Protein AF-A0A969X5Q4-F1 (afdb_monomer)

Structure (mmCIF, N/CA/C/O backbone):
data_AF-A0A969X5Q4-F1
#
_entry.id   AF-A0A969X5Q4-F1
#
loop_
_atom_site.group_PDB
_atom_site.id
_atom_site.type_symbol
_atom_site.label_atom_id
_atom_site.label_alt_id
_atom_site.label_comp_id
_atom_site.label_asym_id
_atom_site.label_entity_id
_atom_site.label_seq_id
_atom_site.pdbx_PDB_ins_code
_atom_site.Cartn_x
_atom_site.Cartn_y
_atom_site.Cartn_z
_atom_site.occupancy
_atom_site.B_iso_or_equiv
_atom_site.auth_seq_id
_atom_site.auth_comp_id
_atom_site.auth_asym_id
_atom_site.auth_atom_id
_atom_site.pdbx_PDB_model_num
ATOM 1 N N . THR A 1 1 ? 30.620 7.181 -37.098 1.00 57.09 1 THR A N 1
ATOM 2 C CA . THR A 1 1 ? 29.909 5.897 -37.282 1.00 57.09 1 THR A CA 1
ATOM 3 C C . THR A 1 1 ? 28.513 6.021 -36.707 1.00 57.09 1 THR A C 1
ATOM 5 O O . THR A 1 1 ? 28.354 5.992 -35.496 1.00 57.09 1 THR A O 1
ATOM 8 N N . GLU A 1 2 ? 27.492 6.183 -37.552 1.00 66.06 2 GLU A N 1
ATOM 9 C CA . GLU A 1 2 ? 26.087 6.276 -37.098 1.00 66.06 2 GLU A CA 1
ATOM 10 C C . GLU A 1 2 ? 25.609 5.022 -36.347 1.00 66.06 2 GLU A C 1
ATOM 12 O O . GLU A 1 2 ? 24.744 5.099 -35.482 1.00 66.06 2 GLU A O 1
ATOM 17 N N . ARG A 1 3 ? 26.259 3.879 -36.593 1.00 69.06 3 ARG A N 1
ATOM 18 C CA . ARG A 1 3 ? 26.031 2.618 -35.879 1.00 69.06 3 ARG A CA 1
ATOM 19 C C . ARG A 1 3 ? 26.363 2.677 -34.378 1.00 69.06 3 ARG A C 1
ATOM 21 O O . ARG A 1 3 ? 25.686 2.007 -33.613 1.00 69.06 3 ARG A O 1
ATOM 28 N N . LEU A 1 4 ? 27.362 3.467 -33.962 1.00 60.00 4 LEU A N 1
ATOM 29 C CA . LEU A 1 4 ? 27.702 3.637 -32.537 1.00 60.00 4 LEU A CA 1
ATOM 30 C C . LEU A 1 4 ? 26.653 4.486 -31.814 1.00 60.00 4 LEU A C 1
ATOM 32 O O . LEU A 1 4 ? 26.165 4.076 -30.773 1.00 60.00 4 LEU A O 1
ATOM 36 N N . LYS A 1 5 ? 26.206 5.587 -32.433 1.00 62.38 5 LYS A N 1
ATOM 37 C CA . LYS A 1 5 ? 25.135 6.426 -31.876 1.00 62.38 5 LYS A CA 1
ATOM 38 C C . LYS A 1 5 ? 23.815 5.671 -31.708 1.00 62.38 5 LYS A C 1
ATOM 40 O O . LYS A 1 5 ? 23.111 5.914 -30.739 1.00 62.38 5 LYS A O 1
ATOM 45 N N . LYS A 1 6 ? 23.494 4.756 -32.631 1.00 64.62 6 LYS A N 1
ATOM 46 C CA . LYS A 1 6 ? 22.288 3.920 -32.548 1.00 64.62 6 LYS A CA 1
ATOM 47 C C . LYS A 1 6 ? 22.355 2.907 -31.392 1.00 64.62 6 LYS A C 1
ATOM 49 O O . LYS A 1 6 ? 21.377 2.748 -30.674 1.00 64.62 6 LYS A O 1
ATOM 54 N N . LEU A 1 7 ? 23.516 2.282 -31.183 1.00 56.06 7 LEU A N 1
ATOM 55 C CA . LEU A 1 7 ? 23.743 1.355 -30.065 1.00 56.06 7 LEU A CA 1
ATOM 56 C C . LEU A 1 7 ? 23.747 2.075 -28.707 1.00 56.06 7 LEU A C 1
ATOM 58 O O . LEU A 1 7 ? 23.187 1.564 -27.744 1.00 56.06 7 LEU A O 1
ATOM 62 N N . GLU A 1 8 ? 24.317 3.279 -28.639 1.00 54.38 8 GLU A N 1
ATOM 63 C CA . GLU A 1 8 ? 24.304 4.113 -27.429 1.00 54.38 8 GLU A CA 1
ATOM 64 C C . GLU A 1 8 ? 22.894 4.626 -27.105 1.00 54.38 8 GLU A C 1
ATOM 66 O O . GLU A 1 8 ? 22.495 4.614 -25.945 1.00 54.38 8 GLU A O 1
ATOM 71 N N . SER A 1 9 ? 22.100 5.018 -28.111 1.00 54.84 9 SER A N 1
ATOM 72 C CA . SER A 1 9 ? 20.710 5.435 -27.882 1.00 54.84 9 SER A CA 1
ATOM 73 C C . SER A 1 9 ? 19.819 4.294 -27.396 1.00 54.84 9 SER A C 1
ATOM 75 O O . SER A 1 9 ? 18.927 4.546 -26.598 1.00 54.84 9 SER A O 1
ATOM 77 N N . GLU A 1 10 ? 20.078 3.061 -27.845 1.00 50.91 10 GLU A N 1
ATOM 78 C CA . GLU A 1 10 ? 19.355 1.864 -27.399 1.00 50.91 10 GLU A CA 1
ATOM 79 C C . GLU A 1 10 ? 19.778 1.451 -25.970 1.00 50.91 10 GLU A C 1
ATOM 81 O O . GLU A 1 10 ? 18.922 1.094 -25.168 1.00 50.91 10 GLU A O 1
ATOM 86 N N . GLN A 1 11 ? 21.059 1.598 -25.594 1.00 46.84 11 GLN A N 1
ATOM 87 C CA . GLN A 1 11 ? 21.549 1.326 -24.228 1.00 46.84 11 GLN A CA 1
ATOM 88 C C . GLN A 1 11 ? 21.150 2.382 -23.187 1.00 46.84 11 GLN A C 1
ATOM 90 O O . GLN A 1 11 ? 20.944 2.038 -22.028 1.00 46.84 11 GLN A O 1
ATOM 95 N N . ILE A 1 12 ? 21.026 3.657 -23.569 1.00 49.16 12 ILE A N 1
ATOM 96 C CA . ILE A 1 12 ? 20.570 4.722 -22.655 1.00 49.16 12 ILE A CA 1
ATOM 97 C C . ILE A 1 12 ? 19.074 4.563 -22.335 1.00 49.16 12 ILE A C 1
ATOM 99 O O . ILE A 1 12 ? 18.641 4.918 -21.242 1.00 49.16 12 ILE A O 1
ATOM 103 N N . THR A 1 13 ? 18.286 3.997 -23.255 1.00 49.31 13 THR A N 1
ATOM 104 C CA . THR A 1 13 ? 16.868 3.678 -23.015 1.00 49.31 13 THR A CA 1
ATOM 105 C C . THR A 1 13 ? 16.642 2.383 -22.234 1.00 49.31 13 THR A C 1
ATOM 107 O O . THR A 1 13 ? 15.557 2.208 -21.691 1.00 49.31 13 THR A O 1
ATOM 110 N N . ASP A 1 14 ? 17.649 1.510 -22.159 1.00 47.47 14 ASP A N 1
ATOM 111 C CA . ASP A 1 14 ? 17.600 0.188 -21.511 1.00 47.47 14 ASP A CA 1
ATOM 112 C C . ASP A 1 14 ? 18.325 0.176 -20.149 1.00 47.47 14 ASP A C 1
ATOM 114 O O . ASP A 1 14 ? 18.721 -0.863 -19.620 1.00 47.47 14 ASP A O 1
ATOM 118 N N . GLY A 1 15 ? 18.533 1.359 -19.560 1.00 54.97 15 GLY A N 1
ATOM 119 C CA . GLY A 1 15 ? 18.883 1.467 -18.150 1.00 54.97 15 GLY A CA 1
ATOM 120 C C . GLY A 1 15 ? 17.702 0.955 -17.341 1.00 54.97 15 GLY A C 1
ATOM 121 O O . GLY A 1 15 ? 16.731 1.688 -17.185 1.00 54.97 15 GLY A O 1
ATOM 122 N N . GLN A 1 16 ? 17.772 -0.306 -16.902 1.00 66.56 16 GLN A N 1
ATOM 123 C CA . GLN A 1 16 ? 16.728 -1.014 -16.156 1.00 66.56 16 GLN A CA 1
ATOM 124 C C . GLN A 1 16 ? 16.107 -0.074 -15.120 1.00 66.56 16 GLN A C 1
ATOM 126 O O . GLN A 1 16 ? 16.723 0.213 -14.089 1.00 66.56 16 GLN A O 1
ATOM 131 N N . ARG A 1 17 ? 14.923 0.471 -15.421 1.00 84.50 17 ARG A N 1
ATOM 132 C CA . ARG A 1 17 ? 14.296 1.465 -14.550 1.00 84.50 17 ARG A CA 1
ATOM 133 C C . ARG A 1 17 ? 13.939 0.748 -13.263 1.00 84.50 17 ARG A C 1
ATOM 135 O O . ARG A 1 17 ? 13.237 -0.260 -13.293 1.00 84.50 17 ARG A O 1
ATOM 142 N N . LYS A 1 18 ? 14.467 1.228 -12.146 1.00 92.44 18 LYS A N 1
ATOM 143 C CA . LYS A 1 18 ? 14.248 0.635 -10.827 1.00 92.44 18 LYS A CA 1
ATOM 144 C C . LYS A 1 18 ? 13.326 1.519 -10.019 1.00 92.44 18 LYS A C 1
ATOM 146 O O . LYS A 1 18 ? 13.340 2.737 -10.183 1.00 92.44 18 LYS A O 1
ATOM 151 N N . ILE A 1 19 ? 12.553 0.904 -9.137 1.00 93.81 19 ILE A N 1
ATOM 152 C CA . ILE A 1 19 ? 11.843 1.632 -8.093 1.00 93.81 19 ILE A CA 1
ATOM 153 C C . ILE A 1 19 ? 12.912 2.255 -7.190 1.00 93.81 19 ILE A C 1
ATOM 155 O O . ILE A 1 19 ? 13.746 1.551 -6.631 1.00 93.81 19 ILE A O 1
ATOM 159 N N . GLN A 1 20 ? 12.935 3.576 -7.110 1.00 94.12 20 GLN A N 1
ATOM 160 C CA . GLN A 1 20 ? 13.849 4.353 -6.274 1.00 94.12 20 GLN A CA 1
ATOM 161 C C . GLN A 1 20 ? 13.169 4.819 -4.991 1.00 94.12 20 GLN A C 1
ATOM 163 O O . GLN A 1 20 ? 13.845 5.048 -3.996 1.00 94.12 20 GLN A O 1
ATOM 168 N N . GLU A 1 21 ? 11.848 4.985 -5.034 1.00 94.75 21 GLU A N 1
ATOM 169 C CA . GLU A 1 21 ? 11.068 5.514 -3.925 1.00 94.75 21 GLU A CA 1
ATOM 170 C C . GLU A 1 21 ? 9.646 4.960 -3.965 1.00 94.75 21 GLU A C 1
ATOM 172 O O . GLU A 1 21 ? 9.047 4.806 -5.038 1.00 94.75 21 GLU A O 1
ATOM 177 N N . ILE A 1 22 ? 9.080 4.732 -2.782 1.00 96.31 22 ILE A N 1
ATOM 178 C CA . ILE A 1 22 ? 7.672 4.384 -2.617 1.00 96.31 22 ILE A CA 1
ATOM 179 C C . ILE A 1 22 ? 6.941 5.495 -1.875 1.00 96.31 22 ILE A C 1
ATOM 181 O O . ILE A 1 22 ? 7.179 5.779 -0.701 1.00 96.31 22 ILE A O 1
ATOM 185 N N . LYS A 1 23 ? 5.977 6.102 -2.562 1.00 97.50 23 LYS A N 1
ATOM 186 C CA . LYS A 1 23 ? 5.101 7.129 -2.015 1.00 97.50 23 LYS A CA 1
ATOM 187 C C . LYS A 1 23 ? 3.772 6.515 -1.591 1.00 97.50 23 LYS A C 1
ATOM 189 O O . LYS A 1 23 ? 3.097 5.856 -2.378 1.00 97.50 23 LYS A O 1
ATOM 194 N N . ILE A 1 24 ? 3.371 6.787 -0.353 1.00 97.69 24 ILE A N 1
ATOM 195 C CA . ILE A 1 24 ? 2.094 6.333 0.209 1.00 97.69 24 ILE A CA 1
ATOM 196 C C . ILE A 1 24 ? 1.202 7.544 0.480 1.00 97.69 24 ILE A C 1
ATOM 198 O O . ILE A 1 24 ? 1.548 8.419 1.289 1.00 97.69 24 ILE A O 1
ATOM 202 N 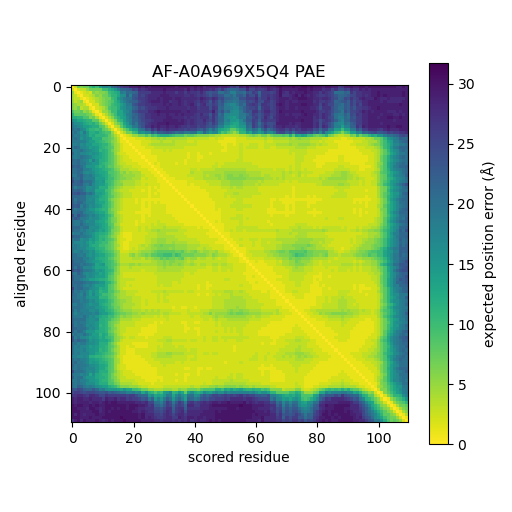N . GLU A 1 25 ? 0.056 7.561 -0.192 1.00 97.62 25 GLU A N 1
ATOM 203 C CA . GLU A 1 25 ? -1.031 8.522 -0.033 1.00 97.62 25 GLU A CA 1
ATOM 204 C C . GLU A 1 25 ? -2.226 7.794 0.590 1.00 97.62 25 GLU A C 1
ATOM 206 O O . GLU A 1 25 ? -2.752 6.835 0.021 1.00 97.62 25 GLU A O 1
ATOM 211 N N . LEU A 1 26 ? -2.611 8.214 1.796 1.00 97.44 26 LEU A N 1
ATOM 212 C CA . LEU A 1 26 ? -3.708 7.607 2.541 1.00 97.44 26 LEU A CA 1
ATOM 213 C C . LEU A 1 26 ? -4.947 8.493 2.463 1.00 97.44 26 LEU A C 1
ATOM 215 O O . LEU A 1 26 ? -4.880 9.695 2.703 1.00 97.44 26 LEU A O 1
ATOM 219 N N . GLU A 1 27 ? -6.081 7.868 2.183 1.00 97.25 27 GLU A N 1
ATOM 220 C CA . GLU A 1 27 ? -7.407 8.447 2.336 1.00 97.25 27 GLU A CA 1
ATOM 221 C C . GLU A 1 27 ? -8.048 7.826 3.580 1.00 97.25 27 GLU A C 1
ATOM 223 O O . GLU A 1 27 ? -8.397 6.642 3.601 1.00 97.25 27 GLU A O 1
ATOM 228 N N . THR A 1 28 ? -8.135 8.609 4.654 1.00 95.19 28 THR A N 1
ATOM 229 C CA . THR A 1 28 ? -8.636 8.157 5.955 1.00 95.19 28 THR A CA 1
ATOM 230 C C . THR A 1 28 ? -9.264 9.306 6.736 1.00 95.19 28 THR A C 1
ATOM 232 O O . THR A 1 28 ? -8.841 10.454 6.617 1.00 95.19 28 THR A O 1
ATOM 235 N N . GLU A 1 29 ? -10.258 8.988 7.564 1.00 94.25 29 GLU A N 1
ATOM 236 C CA . GLU A 1 29 ? -10.857 9.916 8.536 1.00 94.25 29 GLU A CA 1
ATOM 237 C C . GLU A 1 29 ? -10.199 9.808 9.927 1.00 94.25 29 GLU A C 1
ATOM 239 O O . GLU A 1 29 ? -10.590 10.488 10.878 1.00 94.25 29 GLU A O 1
ATOM 244 N N . GLU A 1 30 ? -9.201 8.933 10.069 1.00 94.25 30 GLU A N 1
ATOM 245 C CA . GLU A 1 30 ? -8.512 8.692 11.332 1.00 94.25 30 GLU A CA 1
ATOM 246 C C . 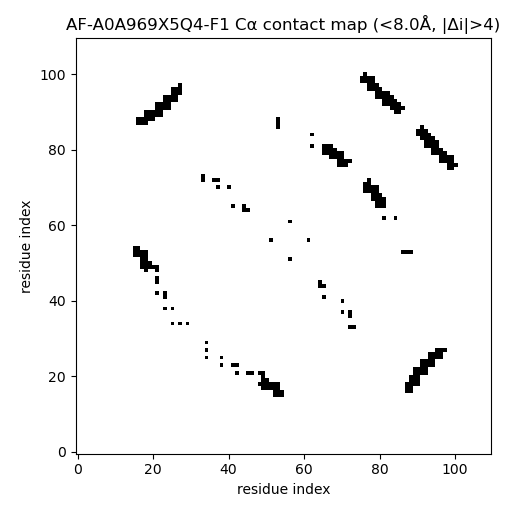GLU A 1 30 ? -7.618 9.857 11.768 1.00 94.25 30 GLU A C 1
ATOM 248 O O . GLU A 1 30 ? -7.191 10.712 10.994 1.00 94.25 30 GLU A O 1
ATOM 253 N N . ARG A 1 31 ? -7.292 9.880 13.064 1.00 94.38 31 ARG A N 1
ATOM 254 C CA . ARG A 1 31 ? -6.420 10.916 13.635 1.00 94.38 31 ARG A CA 1
ATOM 255 C C . ARG A 1 31 ? -4.991 10.804 13.069 1.00 94.38 31 ARG A C 1
ATOM 257 O O . ARG A 1 31 ? -4.513 9.680 12.910 1.00 94.38 31 ARG A O 1
ATOM 264 N N . PRO A 1 32 ? -4.238 11.916 12.933 1.00 94.94 32 PRO A N 1
ATOM 265 C CA . PRO A 1 32 ? -2.900 11.914 12.321 1.00 94.94 32 PRO A CA 1
ATOM 266 C C . PRO A 1 32 ? -1.898 10.918 12.928 1.00 94.94 32 PRO A C 1
ATOM 268 O O . PRO A 1 32 ? -1.041 10.384 12.233 1.00 94.94 32 PRO A O 1
ATOM 271 N N . PHE A 1 33 ? -1.997 10.642 14.232 1.00 94.12 33 PHE A N 1
ATOM 272 C CA . PHE A 1 33 ? -1.146 9.647 14.892 1.00 94.12 33 PHE A CA 1
ATOM 273 C C . PHE A 1 33 ? -1.419 8.215 14.400 1.00 94.12 33 PHE A C 1
ATOM 275 O O . PHE A 1 33 ? -0.486 7.451 14.169 1.00 94.12 33 PHE A O 1
ATOM 282 N N . ILE A 1 34 ? -2.692 7.868 14.199 1.00 95.50 34 ILE A N 1
ATOM 283 C CA . ILE A 1 34 ? -3.102 6.568 13.657 1.00 95.50 34 ILE A CA 1
ATOM 284 C C . ILE A 1 34 ? -2.706 6.473 12.184 1.00 95.50 34 ILE A C 1
ATOM 286 O O . ILE A 1 34 ? -2.131 5.469 11.776 1.00 95.50 34 ILE A O 1
ATOM 290 N N . GLU A 1 35 ? -2.949 7.533 11.409 1.00 96.12 35 GLU A N 1
ATOM 291 C CA . GLU A 1 35 ? -2.523 7.626 10.009 1.00 96.12 35 GLU A CA 1
ATOM 292 C C . GLU A 1 35 ? -1.017 7.364 9.863 1.00 96.12 35 GLU A C 1
ATOM 294 O O . GLU A 1 35 ? -0.610 6.550 9.034 1.00 96.12 35 GLU A O 1
ATOM 299 N N . LEU A 1 36 ? -0.187 7.983 10.711 1.00 96.56 36 LEU A N 1
ATOM 300 C CA . LEU A 1 36 ? 1.257 7.761 10.716 1.00 96.56 36 LEU A CA 1
ATOM 301 C C . LEU A 1 36 ? 1.617 6.299 11.016 1.00 96.56 36 LEU A C 1
ATOM 303 O O . LEU A 1 36 ? 2.459 5.733 10.321 1.00 96.56 36 LEU A O 1
ATOM 307 N N . GLY A 1 37 ? 0.973 5.679 12.009 1.00 97.00 37 GLY A N 1
ATOM 308 C CA . GLY A 1 37 ? 1.204 4.271 12.345 1.00 97.00 37 GLY A CA 1
ATOM 309 C C . GLY A 1 37 ? 0.810 3.318 11.212 1.00 97.00 37 GLY A C 1
ATOM 310 O O . GLY A 1 37 ? 1.525 2.360 10.922 1.00 97.00 37 GLY A O 1
ATOM 311 N N . ILE A 1 38 ? -0.289 3.606 10.512 1.00 97.19 38 ILE A N 1
ATOM 312 C CA . ILE A 1 38 ? -0.708 2.850 9.324 1.00 97.19 38 ILE A CA 1
ATOM 313 C C . ILE A 1 38 ? 0.310 3.031 8.198 1.00 97.19 38 ILE A C 1
ATOM 315 O O . ILE A 1 38 ? 0.738 2.049 7.592 1.00 97.19 38 ILE A O 1
ATOM 319 N N . LYS A 1 39 ? 0.743 4.272 7.948 1.00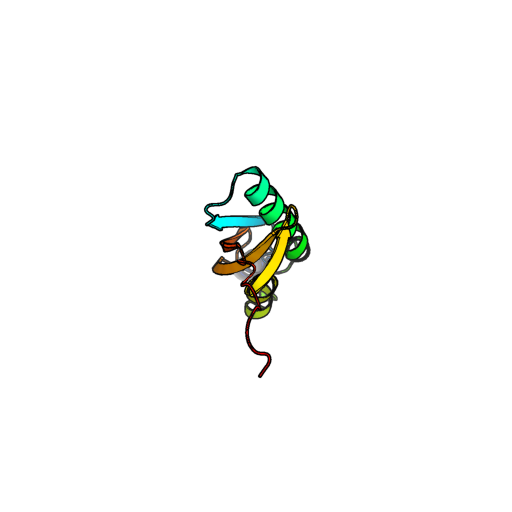 97.38 39 LYS A N 1
ATOM 320 C CA . LYS A 1 39 ? 1.735 4.586 6.919 1.00 97.38 39 LYS A CA 1
ATOM 321 C C . LYS A 1 39 ? 3.059 3.867 7.168 1.00 97.38 39 LYS A C 1
ATOM 323 O O . LYS A 1 39 ? 3.581 3.274 6.235 1.00 97.38 39 LYS A O 1
ATOM 328 N N . GLN A 1 40 ? 3.549 3.849 8.410 1.00 97.06 40 GLN A N 1
ATOM 329 C CA . GLN A 1 40 ? 4.763 3.116 8.793 1.00 97.06 40 GLN A CA 1
ATOM 330 C C . GLN A 1 40 ? 4.655 1.624 8.466 1.00 97.06 40 GLN A C 1
ATOM 332 O O . GLN A 1 40 ? 5.527 1.081 7.796 1.00 97.06 40 GLN A O 1
ATOM 337 N N . LYS A 1 41 ? 3.547 0.980 8.846 1.00 97.06 41 LYS A N 1
ATOM 338 C CA . LYS A 1 41 ? 3.323 -0.440 8.544 1.00 97.06 41 LYS A CA 1
ATOM 339 C C . LYS A 1 41 ? 3.242 -0.730 7.049 1.00 97.06 41 LYS A C 1
ATOM 341 O O . LYS A 1 41 ?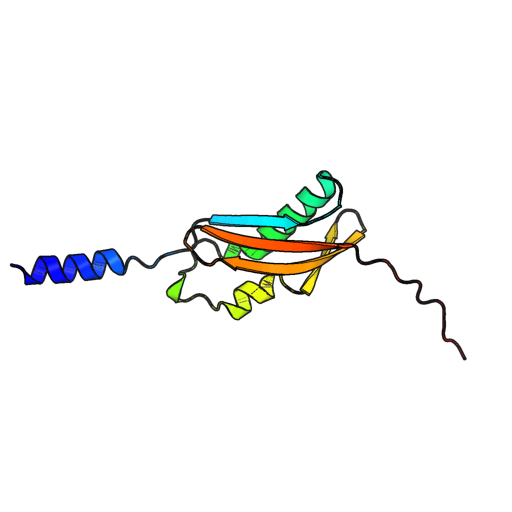 3.711 -1.770 6.600 1.00 97.06 41 LYS A O 1
ATOM 346 N N . ILE A 1 42 ? 2.629 0.160 6.269 1.00 96.94 42 ILE A N 1
ATOM 347 C CA . ILE A 1 42 ? 2.594 0.016 4.809 1.00 96.94 42 ILE A CA 1
ATOM 348 C C . ILE A 1 42 ? 4.009 0.158 4.244 1.00 96.94 42 ILE A C 1
ATOM 350 O O . ILE A 1 42 ? 4.395 -0.676 3.433 1.00 96.94 42 ILE A O 1
ATOM 354 N N . THR A 1 43 ? 4.790 1.141 4.708 1.00 96.31 43 THR A N 1
ATOM 355 C CA . THR A 1 43 ? 6.191 1.317 4.302 1.00 96.31 43 THR A CA 1
ATOM 356 C C . THR A 1 43 ? 7.002 0.047 4.542 1.00 96.31 43 THR A C 1
ATOM 358 O O . THR A 1 43 ? 7.631 -0.423 3.602 1.00 96.31 43 THR A O 1
ATOM 361 N N . GLU A 1 44 ? 6.909 -0.554 5.732 1.00 96.12 44 GLU A N 1
ATOM 362 C CA . GLU A 1 44 ? 7.572 -1.827 6.065 1.00 96.12 44 GLU A CA 1
ATOM 363 C C . GLU A 1 44 ? 7.166 -2.966 5.115 1.00 96.12 44 GLU A C 1
ATOM 365 O O . GLU A 1 44 ? 7.995 -3.767 4.708 1.00 96.12 44 GLU A O 1
ATOM 370 N N . ILE A 1 45 ? 5.891 -3.048 4.714 1.00 95.56 45 ILE A N 1
ATOM 371 C CA . ILE A 1 45 ? 5.432 -4.078 3.765 1.00 95.56 45 ILE A CA 1
ATOM 372 C C . ILE A 1 45 ? 5.991 -3.834 2.359 1.00 95.56 45 ILE A C 1
ATOM 374 O O . ILE A 1 45 ? 6.211 -4.783 1.606 1.00 95.56 45 ILE A O 1
ATOM 378 N N . THR A 1 46 ? 6.157 -2.571 1.974 1.00 94.88 46 THR A N 1
ATOM 379 C CA . THR A 1 46 ? 6.567 -2.195 0.620 1.00 94.88 46 THR A CA 1
ATOM 380 C C . THR A 1 46 ? 8.073 -2.025 0.450 1.00 94.88 46 THR A C 1
ATOM 382 O O . THR A 1 46 ? 8.511 -1.942 -0.689 1.00 94.88 46 THR A O 1
ATOM 385 N N . GLU A 1 47 ? 8.864 -1.990 1.526 1.00 93.19 47 GLU A N 1
ATOM 386 C CA . GLU A 1 47 ? 10.295 -1.642 1.480 1.00 93.19 47 GLU A CA 1
ATOM 387 C C . GLU A 1 47 ? 11.100 -2.508 0.500 1.00 93.19 47 GLU A C 1
ATOM 389 O O . GLU A 1 47 ? 11.948 -2.001 -0.227 1.00 93.19 47 GLU A O 1
ATOM 394 N N . GLU A 1 48 ? 10.770 -3.799 0.397 1.00 90.50 48 GLU A N 1
ATOM 395 C CA . GLU A 1 48 ? 11.453 -4.742 -0.497 1.00 90.50 48 GLU A CA 1
ATOM 396 C C . GLU A 1 48 ? 11.226 -4.450 -1.990 1.00 90.50 48 GLU A C 1
ATOM 398 O O . GLU A 1 48 ? 11.919 -5.000 -2.846 1.00 90.50 48 GLU A O 1
ATOM 403 N N . LEU A 1 49 ? 10.256 -3.595 -2.331 1.00 91.94 49 LEU A N 1
ATOM 404 C CA . LEU A 1 49 ? 10.038 -3.173 -3.711 1.00 91.94 49 LEU A CA 1
ATOM 405 C C . LEU A 1 49 ? 11.087 -2.148 -4.161 1.00 91.94 49 LEU A C 1
ATOM 407 O O . LEU A 1 49 ? 11.362 -2.069 -5.360 1.00 91.94 49 LEU A O 1
ATOM 411 N N . GLU A 1 50 ? 11.700 -1.388 -3.250 1.00 92.00 50 GLU A N 1
ATOM 412 C CA . GLU A 1 50 ? 12.767 -0.448 -3.605 1.00 92.00 50 GLU A CA 1
ATOM 413 C C . GLU A 1 50 ? 13.993 -1.195 -4.156 1.00 92.00 50 GLU A C 1
ATOM 415 O O . GLU A 1 50 ? 14.399 -2.252 -3.681 1.00 92.00 50 GLU A O 1
ATOM 420 N N . GLY A 1 51 ? 14.578 -0.669 -5.230 1.00 91.06 51 GLY A N 1
ATOM 421 C CA . GLY A 1 51 ? 15.651 -1.313 -5.985 1.00 91.06 51 GLY A CA 1
ATOM 422 C C . GLY A 1 51 ? 15.185 -2.383 -6.980 1.00 91.06 51 GLY A C 1
ATOM 423 O O . GLY A 1 51 ? 15.999 -2.836 -7.791 1.00 91.06 51 GLY A O 1
ATOM 424 N N . THR A 1 52 ? 13.899 -2.753 -6.980 1.00 91.56 52 THR A N 1
ATOM 425 C CA . THR A 1 52 ? 13.343 -3.715 -7.942 1.00 91.56 52 THR A CA 1
ATOM 426 C C . THR A 1 52 ? 13.225 -3.095 -9.331 1.00 91.56 52 THR A C 1
ATOM 428 O O . THR A 1 52 ? 12.825 -1.942 -9.487 1.00 91.56 52 THR A O 1
ATOM 431 N N . GLU A 1 53 ? 13.558 -3.871 -10.362 1.00 91.50 53 GLU A N 1
ATOM 432 C CA . GLU A 1 53 ? 13.397 -3.470 -11.761 1.00 91.50 53 GLU A CA 1
ATOM 433 C C . GLU A 1 53 ? 11.920 -3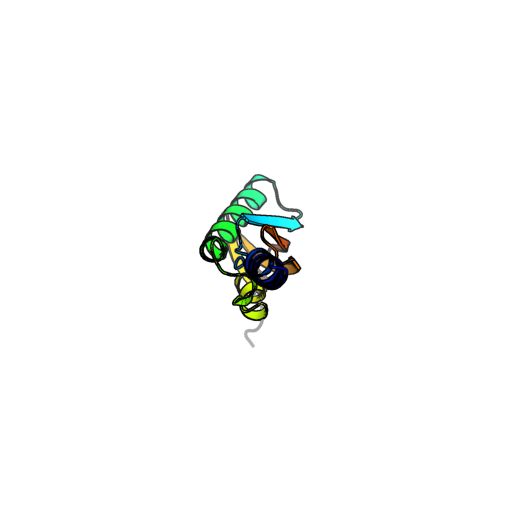.454 -12.156 1.00 91.50 53 GLU A C 1
ATOM 435 O O . GLU A 1 53 ? 11.223 -4.464 -12.060 1.00 91.50 53 GLU A O 1
ATOM 440 N N . ILE A 1 54 ? 11.460 -2.306 -12.646 1.00 90.12 54 ILE A N 1
ATOM 441 C CA . ILE A 1 54 ? 10.069 -2.053 -13.027 1.00 90.12 54 ILE A CA 1
ATOM 442 C C . ILE A 1 54 ? 9.615 -3.026 -14.115 1.00 90.12 54 ILE A C 1
ATOM 444 O O . ILE A 1 54 ? 8.516 -3.571 -14.032 1.00 90.12 54 ILE A O 1
ATOM 448 N N . ASP A 1 55 ? 10.473 -3.298 -15.099 1.00 87.62 55 ASP A N 1
ATOM 449 C CA . ASP A 1 55 ? 10.130 -4.165 -16.230 1.00 87.62 55 ASP A CA 1
ATOM 450 C C . ASP A 1 55 ? 9.974 -5.647 -15.817 1.00 87.62 55 ASP A C 1
ATOM 452 O O . ASP A 1 55 ? 9.309 -6.416 -16.510 1.00 87.62 55 ASP A O 1
ATOM 456 N N . ASN A 1 56 ? 10.519 -6.038 -14.657 1.00 86.69 56 ASN A N 1
ATOM 457 C CA . ASN A 1 56 ? 10.412 -7.386 -14.084 1.00 86.69 56 ASN A CA 1
ATOM 458 C C . ASN A 1 56 ? 9.365 -7.490 -12.960 1.00 86.69 56 ASN A C 1
ATOM 460 O O . ASN A 1 56 ? 9.152 -8.565 -12.391 1.00 86.69 56 ASN A O 1
ATOM 464 N N . LEU A 1 57 ? 8.696 -6.386 -12.627 1.00 89.38 57 LEU A N 1
ATOM 465 C CA . LEU A 1 57 ? 7.748 -6.326 -11.529 1.00 89.38 57 LEU A CA 1
ATOM 466 C C . LEU A 1 57 ? 6.445 -7.061 -11.881 1.00 89.38 57 LEU A C 1
ATOM 468 O O . LEU A 1 57 ? 5.783 -6.778 -12.885 1.00 89.38 57 LEU A O 1
ATOM 472 N N . ASN A 1 58 ? 6.000 -7.974 -11.015 1.00 90.69 58 ASN A N 1
ATOM 473 C CA . ASN A 1 58 ? 4.657 -8.533 -11.138 1.00 90.69 58 ASN A CA 1
ATOM 474 C C . ASN A 1 58 ? 3.628 -7.551 -10.567 1.00 90.69 58 ASN A C 1
ATOM 476 O O . ASN A 1 58 ? 3.357 -7.535 -9.369 1.00 90.69 58 ASN A O 1
ATOM 480 N N . HIS A 1 59 ? 3.006 -6.785 -11.458 1.00 87.38 59 HIS A N 1
ATOM 481 C CA . HIS A 1 59 ? 2.090 -5.698 -11.128 1.00 87.38 59 HIS A CA 1
ATOM 482 C C . HIS A 1 59 ? 0.903 -6.156 -10.262 1.00 87.38 59 HIS A C 1
ATOM 484 O O . HIS A 1 59 ? 0.475 -5.441 -9.356 1.00 87.38 59 HIS A O 1
ATOM 490 N N . TYR A 1 60 ? 0.383 -7.365 -10.503 1.00 90.88 60 TYR A N 1
ATOM 491 C CA . TYR A 1 60 ? -0.731 -7.909 -9.724 1.00 90.88 60 TYR A CA 1
ATOM 492 C C . TYR A 1 60 ? -0.309 -8.251 -8.293 1.00 90.88 60 TYR A C 1
ATOM 494 O O . TYR A 1 60 ? -1.037 -7.955 -7.346 1.00 90.88 60 TYR A O 1
ATOM 502 N N . LEU A 1 61 ? 0.877 -8.842 -8.122 1.00 91.62 61 LEU A N 1
ATOM 503 C CA . LEU A 1 61 ? 1.412 -9.128 -6.793 1.00 91.62 61 LEU A CA 1
ATOM 504 C C . LEU A 1 61 ? 1.741 -7.835 -6.046 1.00 91.62 61 LEU A C 1
ATOM 506 O O . LEU A 1 61 ? 1.380 -7.717 -4.882 1.00 91.62 61 LEU A O 1
ATOM 510 N N . THR A 1 62 ? 2.320 -6.842 -6.722 1.00 93.38 62 THR A N 1
ATOM 511 C CA . THR A 1 62 ? 2.591 -5.513 -6.156 1.00 93.38 62 THR A CA 1
ATOM 512 C C . THR A 1 62 ? 1.321 -4.832 -5.641 1.00 93.38 62 THR A C 1
ATOM 514 O O . THR A 1 62 ? 1.322 -4.255 -4.556 1.00 93.38 62 THR A O 1
ATOM 517 N N . TYR A 1 63 ? 0.210 -4.944 -6.372 1.00 95.06 63 TYR A N 1
ATOM 518 C CA . TYR A 1 63 ? -1.101 -4.485 -5.913 1.00 95.06 63 TYR A CA 1
ATOM 519 C C . TYR A 1 63 ? -1.589 -5.279 -4.686 1.00 95.06 63 TYR A C 1
ATOM 521 O O . TYR A 1 63 ? -1.955 -4.698 -3.661 1.00 95.06 63 TYR A O 1
ATOM 529 N N . LYS A 1 64 ? -1.534 -6.616 -4.756 1.00 95.75 64 LYS A N 1
ATOM 530 C CA . LYS A 1 64 ? -1.992 -7.518 -3.685 1.00 95.75 64 LYS A CA 1
ATOM 531 C C . LYS A 1 64 ? -1.115 -7.540 -2.437 1.00 95.75 64 LYS A C 1
ATOM 533 O O . LYS A 1 64 ? -1.549 -8.072 -1.418 1.00 95.75 64 LYS A O 1
ATOM 538 N N . LEU A 1 65 ? 0.075 -6.941 -2.473 1.00 95.00 65 LEU A N 1
ATOM 539 C CA . LEU A 1 65 ? 0.871 -6.730 -1.267 1.00 95.00 65 LEU A CA 1
ATOM 540 C C . LEU A 1 65 ? 0.111 -5.909 -0.231 1.00 95.00 65 LEU A C 1
ATOM 542 O O . LEU A 1 65 ? 0.265 -6.181 0.952 1.00 95.00 65 LEU A O 1
ATOM 546 N N . ILE A 1 66 ? -0.717 -4.957 -0.660 1.00 97.25 66 ILE A N 1
ATOM 547 C CA . ILE A 1 66 ? -1.428 -4.040 0.234 1.00 97.25 66 ILE A CA 1
ATOM 548 C C . ILE A 1 66 ? -2.936 -4.259 0.192 1.00 97.25 66 ILE A C 1
ATOM 550 O O . ILE A 1 66 ? -3.585 -4.264 1.238 1.00 97.25 66 ILE A O 1
ATOM 554 N N . ASP A 1 67 ? -3.493 -4.458 -1.000 1.00 97.88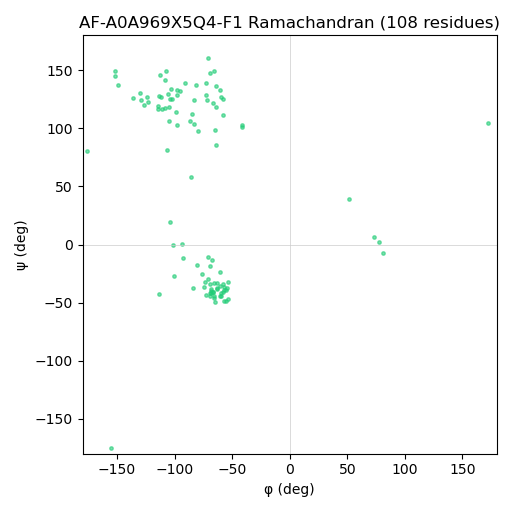 67 ASP A N 1
ATOM 555 C CA . ASP A 1 67 ? -4.936 -4.540 -1.182 1.00 97.88 67 ASP A CA 1
ATOM 556 C C . ASP A 1 67 ? -5.574 -5.686 -0.381 1.00 97.88 67 ASP A C 1
ATOM 558 O O . ASP A 1 67 ? -5.171 -6.848 -0.488 1.00 97.88 67 ASP A O 1
ATOM 562 N N . GLY A 1 68 ? -6.590 -5.354 0.416 1.00 95.50 68 GLY A N 1
ATOM 563 C CA . GLY A 1 68 ? -7.337 -6.295 1.245 1.00 95.50 68 GLY A CA 1
ATOM 564 C C . GLY A 1 68 ? -6.630 -6.719 2.534 1.00 95.50 68 GLY A C 1
ATOM 565 O O . GLY A 1 68 ? -7.175 -7.540 3.275 1.00 95.50 68 GLY A O 1
ATOM 566 N N . ARG A 1 69 ? -5.437 -6.188 2.841 1.00 95.88 69 ARG A N 1
ATOM 567 C CA . ARG A 1 69 ? -4.782 -6.460 4.125 1.00 95.88 69 ARG A CA 1
ATOM 568 C C . ARG A 1 69 ? -5.523 -5.800 5.280 1.00 95.88 69 ARG A C 1
ATOM 570 O O . ARG A 1 69 ? -6.056 -4.698 5.157 1.00 95.88 69 ARG A O 1
ATOM 577 N N 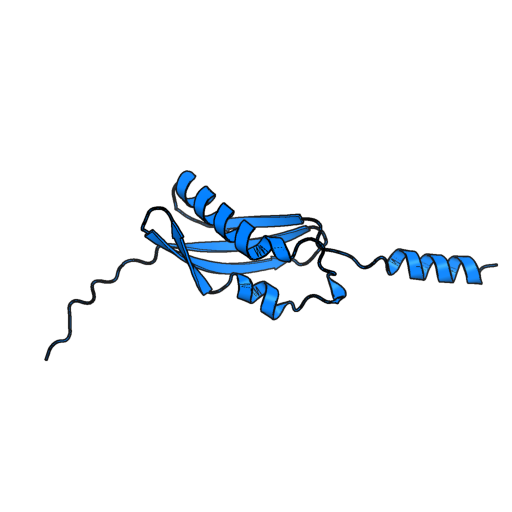. THR A 1 70 ? -5.474 -6.460 6.434 1.00 96.56 70 THR A N 1
ATOM 578 C CA . THR A 1 70 ? -5.864 -5.873 7.716 1.00 96.56 70 THR A CA 1
ATOM 579 C C . THR A 1 70 ? -4.615 -5.559 8.533 1.00 96.56 70 THR A C 1
ATOM 581 O O . THR A 1 70 ? -3.754 -6.422 8.701 1.00 96.56 70 THR A O 1
ATOM 584 N N . LEU A 1 71 ? -4.520 -4.337 9.049 1.00 95.56 71 LEU A N 1
ATOM 585 C CA . LEU A 1 71 ? -3.472 -3.901 9.967 1.00 95.56 71 LEU A CA 1
ATOM 586 C C . LEU A 1 71 ? -4.065 -3.607 11.339 1.00 95.56 71 LEU A C 1
ATOM 588 O O . LEU A 1 71 ? -5.176 -3.101 11.439 1.00 95.56 71 LEU A O 1
ATOM 592 N N . GLU A 1 72 ? -3.301 -3.877 12.391 1.00 95.12 72 GLU A N 1
ATOM 593 C CA . GLU A 1 72 ? -3.635 -3.440 13.746 1.00 95.12 72 GLU A CA 1
ATOM 594 C C . GLU A 1 72 ? -2.752 -2.255 14.140 1.00 95.12 72 GLU A C 1
ATOM 596 O O . GLU A 1 72 ? -1.525 -2.353 14.061 1.00 95.12 72 GLU A O 1
ATOM 601 N N . VAL A 1 73 ? -3.356 -1.143 14.555 1.00 95.44 73 VAL A N 1
ATOM 602 C CA . VAL A 1 73 ? -2.659 0.051 15.057 1.00 95.44 73 VAL A CA 1
ATOM 603 C C . VAL A 1 73 ? -3.397 0.526 16.303 1.00 95.44 73 VAL A C 1
ATOM 605 O O . VAL A 1 73 ? -4.611 0.705 16.263 1.00 95.44 73 VAL A O 1
ATOM 608 N N . GLU A 1 74 ? -2.678 0.692 17.418 1.00 92.56 74 GLU A N 1
ATOM 609 C CA . GLU A 1 74 ? -3.260 1.095 18.712 1.00 92.56 74 GLU A CA 1
ATOM 610 C C . GLU A 1 74 ? -4.468 0.233 19.142 1.00 92.56 74 GLU A C 1
ATOM 612 O O . GLU A 1 74 ? -5.471 0.740 19.644 1.00 92.56 74 GLU A O 1
ATOM 617 N N . GLY A 1 75 ? -4.398 -1.083 18.904 1.00 91.88 75 GLY A N 1
ATOM 618 C CA . GLY A 1 75 ? -5.451 -2.039 19.268 1.00 91.88 75 GLY A CA 1
ATOM 619 C C . GLY A 1 75 ? -6.713 -1.985 18.401 1.00 91.88 75 GLY A C 1
ATOM 620 O O . GLY A 1 75 ? -7.686 -2.665 18.711 1.00 91.88 75 GLY A O 1
ATOM 621 N N . LYS A 1 76 ? -6.725 -1.196 17.319 1.00 94.25 76 LYS A N 1
ATOM 622 C CA . LYS A 1 76 ? -7.816 -1.158 16.336 1.00 94.25 76 LYS A CA 1
ATOM 623 C C . LYS A 1 76 ? -7.393 -1.810 15.028 1.00 94.25 76 LYS A C 1
ATOM 625 O O . LYS A 1 76 ? -6.260 -1.634 14.581 1.00 94.25 76 LYS A O 1
ATOM 630 N N . GLN A 1 77 ? -8.319 -2.532 14.401 1.00 96.31 77 GLN A N 1
ATOM 631 C CA . GLN A 1 77 ? -8.104 -3.146 13.094 1.00 96.31 77 GLN A CA 1
ATOM 632 C C . GLN A 1 77 ? -8.542 -2.215 11.962 1.00 96.31 77 GLN A C 1
ATOM 634 O O . GLN A 1 77 ? -9.604 -1.603 12.024 1.00 96.31 77 GLN A O 1
ATOM 639 N N . TYR A 1 78 ? -7.746 -2.170 10.901 1.00 96.88 78 TYR A N 1
ATOM 640 C CA . TYR A 1 78 ? -7.957 -1.343 9.721 1.00 96.88 78 TYR A CA 1
ATOM 641 C C . TYR A 1 78 ? -7.832 -2.187 8.466 1.00 96.88 78 TYR A C 1
ATOM 643 O O . TYR A 1 78 ? -6.846 -2.901 8.313 1.00 96.88 78 TYR A O 1
ATOM 651 N N . THR A 1 79 ? -8.798 -2.095 7.561 1.00 97.50 79 THR A N 1
ATOM 652 C CA . THR A 1 79 ? -8.730 -2.733 6.244 1.00 97.50 79 THR A CA 1
ATOM 653 C C . THR A 1 79 ? -8.218 -1.732 5.221 1.00 97.50 79 THR A C 1
ATOM 655 O O . THR A 1 79 ? -8.697 -0.599 5.161 1.00 97.50 79 THR A O 1
ATOM 658 N N . LEU A 1 80 ? -7.239 -2.159 4.428 1.00 98.06 80 LEU A N 1
ATOM 659 C CA . LEU A 1 80 ? -6.638 -1.365 3.366 1.00 98.06 80 LEU A CA 1
ATOM 660 C C . LEU A 1 80 ? -7.261 -1.727 2.021 1.00 98.06 80 LEU A C 1
ATOM 662 O O . LEU A 1 80 ? -7.363 -2.905 1.679 1.00 98.06 80 LEU A O 1
ATOM 666 N N . THR A 1 81 ? -7.625 -0.717 1.239 1.00 98.31 81 THR A N 1
ATOM 667 C CA . THR A 1 81 ? -8.077 -0.879 -0.150 1.00 98.31 81 THR A CA 1
ATOM 668 C C . THR A 1 81 ? -7.189 -0.042 -1.051 1.00 98.31 81 THR A C 1
ATOM 670 O O . THR A 1 81 ? -7.067 1.163 -0.841 1.00 98.31 81 THR A O 1
ATOM 673 N N . VAL A 1 82 ? -6.546 -0.660 -2.043 1.00 98.06 82 VAL A N 1
ATOM 674 C CA . VAL A 1 82 ? -5.717 0.088 -2.999 1.00 98.06 82 VAL A CA 1
ATOM 675 C C . VAL A 1 82 ? -6.621 0.616 -4.108 1.00 98.06 82 VAL A C 1
ATOM 677 O O . VAL A 1 82 ? -7.144 -0.156 -4.912 1.00 98.06 82 VAL A O 1
ATOM 680 N N . ASN A 1 83 ? -6.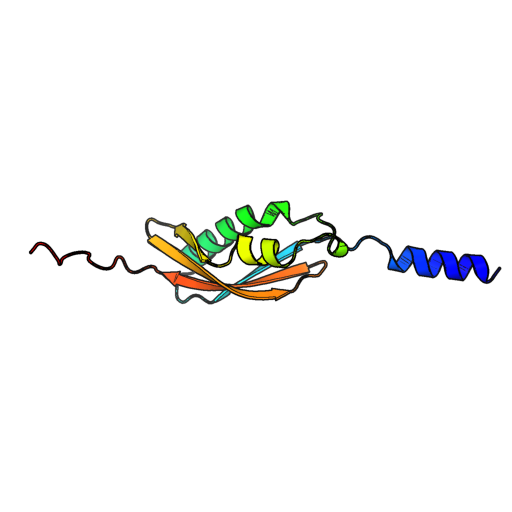780 1.937 -4.170 1.00 97.50 83 ASN A N 1
ATOM 681 C CA . ASN A 1 83 ? -7.615 2.601 -5.177 1.00 97.50 83 ASN A CA 1
ATOM 682 C C . ASN A 1 83 ? -6.850 2.809 -6.483 1.00 97.50 83 ASN A C 1
ATOM 684 O O . ASN A 1 83 ? -7.412 2.715 -7.573 1.00 97.50 83 ASN A O 1
ATOM 688 N N . LEU A 1 84 ? -5.560 3.121 -6.360 1.00 96.81 84 LEU A N 1
ATOM 689 C CA . LEU A 1 84 ? -4.671 3.398 -7.476 1.00 96.81 84 LEU A CA 1
ATOM 690 C C . LEU A 1 84 ? -3.246 2.973 -7.116 1.00 96.81 84 LEU A C 1
ATOM 692 O O . LEU A 1 84 ? -2.758 3.247 -6.020 1.00 96.81 84 LEU A O 1
ATOM 696 N N . LEU A 1 85 ? -2.584 2.334 -8.076 1.00 96.56 85 LEU A N 1
ATOM 697 C CA . LEU A 1 85 ? -1.165 2.011 -8.039 1.00 96.56 85 LEU A CA 1
ATOM 698 C C . LEU A 1 85 ? -0.515 2.557 -9.313 1.00 96.56 85 LEU A C 1
ATOM 700 O O . LEU A 1 85 ? -0.887 2.162 -10.418 1.00 96.56 85 LEU A O 1
ATOM 704 N N . ILE A 1 86 ? 0.453 3.456 -9.153 1.00 95.50 86 ILE A N 1
ATOM 705 C CA . ILE A 1 86 ? 1.271 3.985 -10.248 1.00 95.50 86 ILE A CA 1
ATOM 706 C C . ILE A 1 86 ? 2.669 3.396 -10.103 1.00 95.50 86 ILE A C 1
ATOM 708 O O . ILE A 1 86 ? 3.340 3.666 -9.111 1.00 95.50 86 ILE A O 1
ATOM 712 N N . ILE A 1 87 ? 3.107 2.617 -11.093 1.00 93.31 87 ILE A N 1
ATOM 713 C CA . ILE A 1 87 ? 4.442 2.011 -11.120 1.00 93.31 87 ILE A CA 1
ATOM 714 C C . ILE A 1 87 ? 5.353 2.861 -12.005 1.00 93.31 87 ILE A C 1
ATOM 716 O O . ILE A 1 87 ? 5.147 2.985 -13.213 1.00 93.31 87 ILE A O 1
ATOM 720 N N . ALA A 1 88 ? 6.353 3.458 -11.370 1.00 92.50 88 ALA A N 1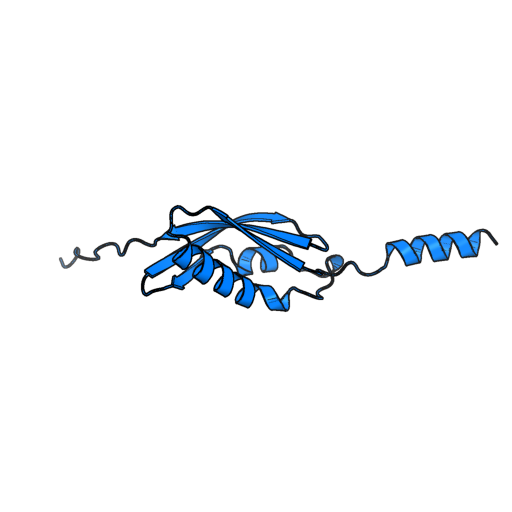
ATOM 721 C CA . ALA A 1 88 ? 7.411 4.260 -11.968 1.00 92.50 88 ALA A CA 1
ATOM 722 C C . ALA A 1 88 ? 8.628 4.229 -11.025 1.00 92.50 88 ALA A C 1
ATOM 724 O O . ALA A 1 88 ? 8.600 3.538 -10.004 1.00 92.50 88 ALA A O 1
ATOM 725 N N . GLU A 1 89 ? 9.687 4.982 -11.339 1.00 92.88 89 GLU A N 1
ATOM 726 C CA . GLU A 1 89 ? 10.836 5.118 -10.427 1.00 92.88 89 GLU A CA 1
ATOM 727 C C . GLU A 1 89 ? 10.381 5.601 -9.041 1.00 92.88 89 GLU A C 1
ATOM 729 O O . GLU A 1 89 ? 10.809 5.055 -8.030 1.00 92.88 89 GLU A O 1
ATOM 734 N N . THR A 1 90 ? 9.414 6.519 -8.996 1.00 95.25 90 THR A N 1
ATOM 735 C CA . THR A 1 90 ? 8.609 6.784 -7.799 1.00 95.25 90 THR A CA 1
ATOM 736 C C . THR A 1 90 ? 7.289 6.028 -7.908 1.00 95.25 90 THR A C 1
ATOM 738 O O . THR A 1 90 ? 6.376 6.442 -8.630 1.00 95.25 90 THR A O 1
ATOM 741 N N . THR A 1 91 ? 7.171 4.911 -7.197 1.00 95.19 91 THR A N 1
ATOM 742 C CA . THR A 1 91 ? 5.939 4.117 -7.167 1.00 95.19 91 THR A CA 1
ATOM 743 C C . THR A 1 91 ? 4.974 4.709 -6.150 1.00 95.19 91 THR A C 1
ATOM 745 O O . THR A 1 91 ? 5.327 4.887 -4.991 1.00 95.19 91 THR A O 1
ATOM 748 N N . THR A 1 92 ? 3.752 5.036 -6.572 1.00 97.31 92 THR A N 1
ATOM 749 C CA . THR A 1 92 ? 2.746 5.655 -5.694 1.00 97.31 92 THR A CA 1
ATOM 750 C C . THR A 1 92 ? 1.595 4.702 -5.423 1.00 97.31 92 THR A C 1
ATOM 752 O O . THR A 1 92 ? 0.956 4.217 -6.359 1.00 97.31 92 THR A O 1
ATOM 755 N N . TYR A 1 93 ? 1.297 4.496 -4.143 1.00 98.12 93 TYR A N 1
ATOM 756 C CA . TYR A 1 93 ? 0.084 3.842 -3.672 1.00 98.12 93 TYR A CA 1
ATOM 757 C C . TYR A 1 93 ? -0.907 4.883 -3.157 1.00 98.12 93 TYR A C 1
ATOM 759 O O . TYR A 1 93 ? -0.581 5.643 -2.244 1.00 98.12 93 TYR A O 1
ATOM 767 N N . HIS A 1 94 ? -2.127 4.860 -3.690 1.00 98.06 94 HIS A N 1
ATOM 768 C CA . HIS A 1 94 ? -3.270 5.559 -3.111 1.00 98.06 94 HIS A CA 1
ATOM 769 C C . HIS A 1 94 ? -4.185 4.545 -2.428 1.00 98.06 94 HIS A C 1
ATOM 771 O O . HIS A 1 94 ? -4.710 3.635 -3.082 1.00 98.06 94 HIS A O 1
ATOM 777 N N . ILE A 1 95 ? -4.367 4.685 -1.119 1.00 98.44 95 ILE A N 1
ATOM 778 C CA . ILE A 1 95 ? -4.980 3.653 -0.280 1.00 98.44 95 ILE A CA 1
ATOM 779 C C . ILE A 1 95 ? -6.100 4.265 0.553 1.00 98.44 95 ILE A C 1
ATOM 781 O O . ILE A 1 95 ? -5.850 5.177 1.337 1.00 98.44 95 ILE A O 1
ATOM 785 N N . SER A 1 96 ? -7.311 3.719 0.447 1.00 98.19 96 SER A N 1
ATOM 786 C CA . SER A 1 96 ? -8.359 3.983 1.434 1.00 98.19 96 SER A CA 1
ATOM 787 C C . SER A 1 96 ? -8.167 3.096 2.653 1.00 98.19 96 SER A C 1
ATOM 789 O O . SER A 1 96 ? -7.908 1.893 2.542 1.00 98.19 96 SER A O 1
ATOM 791 N N . VAL A 1 97 ? -8.346 3.694 3.822 1.00 97.88 97 VAL A N 1
ATOM 792 C CA . VAL A 1 97 ? -8.284 3.010 5.108 1.00 97.88 97 VAL A CA 1
ATOM 793 C C . VAL A 1 97 ? -9.666 3.039 5.740 1.00 97.88 97 VAL A C 1
ATOM 795 O O . VAL A 1 97 ? -10.259 4.102 5.903 1.00 97.88 97 VAL A O 1
ATOM 798 N N . GLN A 1 98 ? -10.161 1.873 6.144 1.00 96.38 98 GLN A N 1
ATOM 799 C CA . GLN A 1 98 ? -11.421 1.757 6.872 1.00 96.38 98 GLN A CA 1
ATOM 800 C C . GLN A 1 98 ? -11.188 1.030 8.189 1.00 96.38 98 GLN A C 1
ATOM 802 O O . GLN A 1 98 ? -10.625 -0.068 8.201 1.00 96.38 98 GLN A O 1
ATOM 807 N N . ALA A 1 99 ? -11.619 1.629 9.299 1.00 94.25 99 ALA A N 1
ATOM 808 C CA . ALA A 1 99 ? -11.673 0.925 10.570 1.00 94.25 99 ALA A CA 1
ATOM 809 C C . ALA A 1 99 ? -12.612 -0.276 10.427 1.00 94.25 99 ALA A C 1
ATOM 811 O O . ALA A 1 99 ? -13.705 -0.178 9.869 1.00 94.25 99 ALA A O 1
ATOM 812 N N . LYS A 1 100 ? -12.169 -1.431 10.906 1.00 89.44 100 LYS A N 1
ATOM 813 C CA . LYS A 1 100 ? -13.021 -2.602 11.002 1.00 89.44 100 LYS A CA 1
ATOM 814 C C . LYS A 1 100 ? -13.809 -2.458 12.291 1.00 89.44 100 LYS A C 1
ATOM 816 O O . LYS A 1 100 ? -13.260 -2.666 13.371 1.00 89.44 100 LYS A O 1
ATOM 821 N N . ASP A 1 101 ? -15.077 -2.088 12.170 1.00 73.56 101 ASP A N 1
ATOM 822 C CA . ASP A 1 101 ? -15.984 -2.156 13.306 1.00 73.56 101 ASP A CA 1
ATOM 823 C C . ASP A 1 101 ? -16.013 -3.604 13.801 1.00 73.56 101 ASP A C 1
ATOM 825 O O . ASP A 1 101 ? -16.253 -4.544 13.033 1.00 73.56 101 ASP A O 1
ATOM 829 N N . GLU A 1 102 ? -15.725 -3.793 15.087 1.00 57.97 102 GLU A N 1
ATOM 830 C CA . GLU A 1 102 ? -15.980 -5.049 15.777 1.00 57.97 102 GLU A CA 1
ATOM 831 C C . GLU A 1 102 ? -17.495 -5.262 15.786 1.00 57.97 102 GLU A C 1
ATOM 833 O O . GLU A 1 102 ? -18.209 -4.856 16.699 1.00 57.97 102 GLU A O 1
ATOM 838 N N . GLY A 1 103 ? -18.017 -5.848 14.710 1.00 49.69 103 GLY A N 1
ATOM 839 C CA . GLY A 1 103 ? -19.395 -6.295 14.665 1.00 49.69 103 GLY A CA 1
ATOM 840 C C . GLY A 1 103 ? -19.613 -7.284 15.803 1.00 49.69 103 GLY A C 1
ATOM 841 O O . GLY A 1 103 ? -19.059 -8.384 15.773 1.00 49.69 103 GLY A O 1
ATOM 842 N N . ASN A 1 104 ? -20.411 -6.875 16.795 1.00 45.50 104 ASN A N 1
ATOM 843 C CA . ASN A 1 104 ? -21.022 -7.735 17.801 1.00 45.50 104 ASN A CA 1
ATOM 844 C C . ASN A 1 104 ? -21.525 -9.019 17.133 1.00 45.50 104 ASN A C 1
ATOM 846 O O . ASN A 1 104 ? -22.584 -9.032 16.509 1.00 45.50 104 ASN A O 1
ATOM 850 N N . ASN A 1 105 ? -20.786 -10.114 17.297 1.00 46.84 105 ASN A N 1
ATOM 851 C CA . ASN A 1 105 ? -21.272 -11.453 16.996 1.00 46.84 105 ASN A CA 1
ATOM 852 C C . ASN A 1 105 ? -22.028 -11.980 18.230 1.00 46.84 105 ASN A C 1
ATOM 854 O O . ASN A 1 105 ? -21.685 -13.004 18.815 1.00 46.84 105 ASN A O 1
ATOM 858 N N . GLU A 1 106 ? -23.059 -11.241 18.638 1.00 51.03 106 GLU A N 1
ATOM 859 C CA . GLU A 1 106 ? -24.158 -11.737 19.464 1.00 51.03 106 GLU A CA 1
ATOM 860 C C . GLU A 1 106 ? -25.390 -11.861 18.563 1.00 51.03 106 GLU A C 1
ATOM 862 O O . GLU A 1 106 ? -26.193 -10.944 18.487 1.00 51.03 106 GLU A O 1
ATOM 867 N N . ASP A 1 107 ? -25.489 -12.953 17.803 1.00 50.00 107 ASP A N 1
ATOM 868 C CA . ASP A 1 107 ? -26.716 -13.761 17.703 1.00 50.00 107 ASP A CA 1
ATOM 869 C C . ASP A 1 107 ? -26.583 -14.824 16.606 1.00 50.00 107 ASP A C 1
ATOM 871 O O . ASP A 1 107 ? -26.690 -14.557 15.410 1.00 50.00 107 ASP A O 1
ATOM 875 N N . ASN A 1 108 ? -26.381 -16.071 17.027 1.00 44.97 108 ASN A N 1
ATOM 876 C CA . ASN A 1 108 ? -27.334 -17.145 16.739 1.00 44.97 108 ASN A CA 1
ATOM 877 C C . ASN A 1 108 ? -26.870 -18.429 17.431 1.00 44.97 108 ASN A C 1
ATOM 879 O O . ASN A 1 108 ? -26.296 -19.339 16.834 1.00 44.97 108 ASN A O 1
ATOM 883 N N . ARG A 1 109 ? -27.168 -18.509 18.731 1.00 53.06 109 ARG A N 1
ATOM 884 C CA . ARG A 1 109 ? -27.588 -19.780 19.320 1.00 53.06 109 ARG A CA 1
ATOM 885 C C . ARG A 1 109 ? -29.094 -19.889 19.116 1.00 53.06 109 ARG A C 1
ATOM 887 O O . ARG A 1 109 ? -29.833 -19.231 19.843 1.00 53.06 109 ARG A O 1
ATOM 894 N N . LYS A 1 110 ? -29.530 -20.742 18.194 1.00 47.81 110 LYS A N 1
ATOM 895 C CA . LYS A 1 110 ? -30.754 -21.536 18.343 1.00 47.81 110 LYS A CA 1
ATOM 896 C C . LYS A 1 110 ? -30.528 -22.910 17.740 1.00 47.81 110 LYS A C 1
ATOM 898 O O . LYS A 1 110 ? -29.980 -22.961 16.621 1.00 47.81 110 LYS A O 1
#

Sequence (110 aa):
TERLKKLESEQITDGQRKIQEIKIELETEERPFIELGIKQKITEITEELEGTEIDNLNHYLTYKLIDGRTLEVEGKQYTLTVNLLIIAETTTYHISVQAKDEGNNEDNRK

Foldseek 3Di:
DVVVVVVVVVVVVPPQFAQAAEAEAEDEPDDPVQVVVVVVVVCVLCVVRGRDRLVPDPPVVSQVSQAQDWDADPNWIKGKHFPDWDDGSHTYTYIYIDTDPPPPPPDDDD

Secondary structure (DSSP, 8-state):
-HHHHHHHHHHHHTS--B--EEEEEEE--S-HHHHHHHHHHHHHHHGGGTT-BGGG--HHHHHHTTTT-EEEETTEEEEEEEEEEE-SSEEEEEEEEEE-----------

pLDDT: mean 85.33, std 17.48, range [44.97, 98.44]

Mean predicted aligned error: 9.42 Å

Radius of gyration: 20.15 Å; Cα contacts (8 Å, |Δi|>4): 154; chains: 1; bounding box: 61×34×57 Å

Nearest PDB structures (foldseek):
  2bis-assembly1_A  TM=3.232E-01  e=1.633E-01  Pyrococcus abyssi
  9bhw-assembly1_C  TM=2.476E-01  e=2.241E+00  Ciona intestinalis
  7xnt-assembly1_C  TM=2.895E-01  e=2.912E+00  Pseudomonas fluorescens

Solvent-accessible surface area (backbone atoms only — not comparable to full-atom values): 6597 Å² total; per-residue (Å²): 112,74,70,56,58,52,53,50,56,54,52,69,71,60,56,75,54,32,20,74,41,79,45,80,46,78,49,64,92,66,56,71,71,56,49,50,52,51,50,51,55,50,46,67,73,49,52,80,51,49,70,36,42,56,93,76,54,58,64,67,57,64,49,55,72,50,38,75,39,75,48,78,54,97,92,40,46,30,39,31,39,64,79,44,79,46,89,47,46,65,24,36,41,34,30,40,52,41,75,54,76,84,71,78,86,79,82,83,91,127